Protein AF-A0A1Q3CB71-F1 (afdb_monomer_lite)

pLDDT: mean 74.53, std 16.88, range [28.08, 93.19]

Structure (mmCIF, N/CA/C/O backbone):
data_AF-A0A1Q3CB71-F1
#
_entry.id   AF-A0A1Q3CB71-F1
#
loop_
_atom_site.group_PDB
_atom_site.id
_atom_site.type_symbol
_atom_site.label_atom_id
_atom_site.label_alt_id
_atom_site.label_comp_id
_atom_site.label_asym_id
_atom_site.label_entity_id
_atom_site.label_seq_id
_atom_site.pdbx_PDB_ins_code
_atom_site.Cartn_x
_atom_site.Cartn_y
_atom_site.Cartn_z
_atom_site.occupancy
_atom_site.B_iso_or_equiv
_atom_site.auth_seq_id
_atom_site.auth_comp_id
_atom_site.auth_asym_id
_atom_site.auth_atom_id
_atom_site.pdbx_PDB_model_num
ATOM 1 N N . MET A 1 1 ? -2.997 -9.423 25.769 1.00 56.94 1 MET A N 1
ATOM 2 C CA . MET A 1 1 ? -3.593 -8.829 24.544 1.00 56.94 1 MET A CA 1
ATOM 3 C C . MET A 1 1 ? -2.569 -8.478 23.446 1.00 56.94 1 MET A C 1
ATOM 5 O O . MET A 1 1 ? -2.914 -8.568 22.276 1.00 56.94 1 MET A O 1
ATOM 9 N N . ILE A 1 2 ? -1.308 -8.146 23.772 1.00 55.75 2 ILE A N 1
ATOM 10 C CA . ILE A 1 2 ? -0.259 -7.774 22.788 1.00 55.75 2 ILE A CA 1
ATOM 11 C C . ILE A 1 2 ? 0.225 -8.963 21.927 1.00 55.75 2 ILE A C 1
ATOM 13 O O . ILE A 1 2 ? 0.372 -8.830 20.714 1.00 55.75 2 ILE A O 1
ATOM 17 N N . ILE A 1 3 ? 0.409 -10.147 22.523 1.00 54.66 3 ILE A N 1
ATOM 18 C CA . ILE A 1 3 ? 0.911 -11.351 21.826 1.00 54.66 3 ILE A CA 1
ATOM 19 C C . ILE A 1 3 ? -0.054 -11.816 20.720 1.00 54.66 3 ILE A C 1
ATOM 21 O O . ILE A 1 3 ? 0.375 -12.168 19.623 1.00 54.66 3 ILE A O 1
ATOM 25 N N . LEU A 1 4 ? -1.364 -11.731 20.975 1.00 51.56 4 LEU A N 1
ATOM 26 C CA . LEU A 1 4 ? -2.400 -12.144 20.025 1.00 51.56 4 LEU A CA 1
ATOM 27 C C . LEU A 1 4 ? -2.417 -11.257 18.766 1.00 51.56 4 LEU A C 1
ATOM 29 O O . LEU A 1 4 ? -2.519 -11.770 17.656 1.00 51.56 4 LEU A O 1
ATOM 33 N N . LYS A 1 5 ? -2.240 -9.934 18.922 1.00 62.56 5 LYS A N 1
ATOM 34 C CA . LYS A 1 5 ? -2.146 -8.991 17.791 1.00 62.56 5 LYS A CA 1
ATOM 35 C C . LYS A 1 5 ? -0.926 -9.277 16.910 1.00 62.56 5 LYS A C 1
ATOM 37 O O . LYS A 1 5 ? -1.034 -9.257 15.687 1.00 62.56 5 LYS A O 1
ATOM 42 N N . LYS A 1 6 ? 0.218 -9.597 17.525 1.00 63.84 6 LYS A N 1
ATOM 43 C CA . LYS A 1 6 ? 1.468 -9.901 16.812 1.00 63.84 6 LYS A CA 1
ATOM 44 C C . LYS A 1 6 ? 1.373 -11.207 16.013 1.00 63.84 6 LYS A C 1
ATOM 46 O O . LYS A 1 6 ? 1.846 -11.255 14.883 1.00 63.84 6 LYS A O 1
ATOM 51 N N . LEU A 1 7 ? 0.710 -12.231 16.557 1.00 64.12 7 LEU A N 1
ATOM 52 C CA . LEU A 1 7 ? 0.459 -13.503 15.865 1.00 64.12 7 LEU A CA 1
ATOM 53 C C . LEU A 1 7 ? -0.449 -13.340 14.640 1.00 64.12 7 LEU A C 1
ATOM 55 O O . LEU A 1 7 ? -0.140 -13.877 13.579 1.00 64.12 7 LEU A O 1
ATOM 59 N N . VAL A 1 8 ? -1.531 -12.563 14.763 1.00 64.69 8 VAL A N 1
ATOM 60 C CA . VAL A 1 8 ? -2.447 -12.290 13.641 1.00 64.69 8 VAL A CA 1
ATOM 61 C C . VAL A 1 8 ? -1.729 -11.547 12.514 1.00 64.69 8 VAL A C 1
ATOM 63 O O . VAL A 1 8 ? -1.883 -11.912 11.352 1.00 64.69 8 VAL A O 1
ATOM 66 N N . ILE A 1 9 ? -0.899 -10.556 12.846 1.00 68.12 9 ILE A N 1
ATOM 67 C CA . ILE A 1 9 ? -0.097 -9.830 11.853 1.00 68.12 9 ILE A CA 1
ATOM 68 C C . ILE A 1 9 ? 0.907 -10.754 11.177 1.00 68.12 9 ILE A C 1
ATOM 70 O O . ILE A 1 9 ? 0.983 -10.758 9.955 1.00 68.12 9 ILE A O 1
ATOM 74 N N . ASN A 1 10 ? 1.648 -11.556 11.943 1.00 67.12 10 ASN A N 1
ATOM 75 C CA . ASN A 1 10 ? 2.659 -12.443 11.374 1.00 67.12 10 ASN A CA 1
ATOM 76 C C . ASN A 1 10 ? 2.025 -13.464 10.413 1.00 67.12 10 ASN A C 1
ATOM 78 O O . ASN A 1 10 ? 2.530 -13.702 9.323 1.00 67.12 10 ASN A O 1
ATOM 82 N N . TYR A 1 11 ? 0.850 -13.989 10.771 1.00 71.31 11 TYR A N 1
ATOM 83 C CA . TYR A 1 11 ? 0.059 -14.855 9.900 1.00 71.31 11 TYR A CA 1
ATOM 84 C C . TYR A 1 11 ? -0.426 -14.147 8.625 1.00 71.31 11 TYR A C 1
ATOM 86 O O . TYR A 1 11 ? -0.343 -14.716 7.535 1.00 71.31 11 TYR A O 1
ATOM 94 N N . LEU A 1 12 ? -0.912 -12.904 8.739 1.00 69.31 12 LEU A N 1
ATOM 95 C CA . LEU A 1 12 ? -1.319 -12.103 7.583 1.00 69.31 12 LEU A CA 1
ATOM 96 C C . LEU A 1 12 ? -0.128 -11.806 6.667 1.00 69.31 12 LEU A C 1
ATOM 98 O O . LEU A 1 12 ? -0.239 -12.023 5.465 1.00 69.31 12 LEU A O 1
ATOM 102 N N . GLN A 1 13 ? 1.013 -11.384 7.220 1.00 70.00 13 GLN A N 1
ATOM 103 C CA . GLN A 1 13 ? 2.226 -11.108 6.449 1.00 70.00 13 GLN A CA 1
ATOM 104 C C . GLN A 1 13 ? 2.726 -12.352 5.719 1.00 70.00 13 GLN A C 1
ATOM 106 O O . GLN A 1 13 ? 2.970 -12.283 4.520 1.00 70.00 13 GLN A O 1
ATOM 111 N N . LEU A 1 14 ? 2.787 -13.503 6.396 1.00 70.44 14 LEU A N 1
ATOM 112 C CA . LEU A 1 14 ? 3.259 -14.747 5.790 1.00 70.44 14 LEU A CA 1
ATOM 113 C C . LEU A 1 14 ? 2.400 -15.158 4.586 1.00 70.44 14 LEU A C 1
ATOM 115 O O . LEU A 1 14 ? 2.924 -15.521 3.534 1.00 70.44 14 LEU A O 1
ATOM 119 N N . LYS A 1 15 ? 1.071 -15.049 4.711 1.00 68.44 15 LYS A N 1
ATOM 120 C CA . LYS A 1 15 ? 0.166 -15.327 3.593 1.00 68.44 15 LYS A CA 1
ATOM 121 C C . LYS A 1 15 ? 0.289 -14.281 2.479 1.00 68.44 15 LYS A C 1
ATOM 123 O O . LYS A 1 15 ? 0.235 -14.647 1.308 1.00 68.44 15 LYS A O 1
ATOM 128 N N . LEU A 1 16 ? 0.442 -12.999 2.825 1.00 73.88 16 LEU A N 1
ATOM 129 C CA . LEU A 1 16 ? 0.582 -11.909 1.855 1.00 73.88 16 LEU A CA 1
ATOM 130 C C . LEU A 1 16 ? 1.848 -12.098 1.017 1.00 73.88 16 LEU A C 1
ATOM 132 O O . LEU A 1 16 ? 1.780 -12.022 -0.204 1.00 73.88 16 LEU A O 1
ATOM 136 N N . THR A 1 17 ? 2.976 -12.439 1.643 1.00 76.44 17 THR A N 1
ATOM 137 C CA . THR A 1 17 ? 4.254 -12.671 0.957 1.00 76.44 17 THR A CA 1
ATOM 138 C C . THR A 1 17 ? 4.169 -13.784 -0.087 1.00 76.44 17 THR A C 1
ATOM 140 O O . THR A 1 17 ? 4.660 -13.605 -1.198 1.00 76.44 17 THR A O 1
ATOM 143 N N . VAL A 1 18 ? 3.514 -14.910 0.219 1.00 74.50 18 VAL A N 1
ATOM 144 C CA . VAL A 1 18 ? 3.349 -16.014 -0.748 1.00 74.50 18 VAL A CA 1
ATOM 145 C C . VAL A 1 18 ? 2.539 -15.565 -1.966 1.00 74.50 18 VAL A C 1
ATOM 147 O O . VAL A 1 18 ? 2.924 -15.839 -3.102 1.00 74.50 18 VAL A O 1
ATOM 150 N N . VAL A 1 19 ? 1.443 -14.839 -1.735 1.00 69.88 19 VAL A N 1
ATOM 151 C CA . VAL A 1 19 ? 0.568 -14.341 -2.803 1.00 69.88 19 VAL A CA 1
ATOM 152 C C . VAL A 1 19 ? 1.287 -13.300 -3.665 1.00 69.88 19 VAL A C 1
ATOM 154 O O . VAL A 1 19 ? 1.267 -13.396 -4.889 1.00 69.88 19 VAL A O 1
ATOM 157 N N . ILE A 1 20 ? 1.990 -12.354 -3.041 1.00 75.62 20 ILE A N 1
ATOM 158 C CA . ILE A 1 20 ? 2.775 -11.325 -3.736 1.00 75.62 20 ILE A CA 1
ATOM 159 C C . ILE A 1 20 ? 3.860 -11.969 -4.598 1.00 75.62 20 ILE A C 1
ATOM 161 O O . ILE A 1 20 ? 3.985 -11.626 -5.770 1.00 75.62 20 ILE A O 1
ATOM 165 N N . ASN A 1 21 ? 4.605 -12.935 -4.059 1.00 75.56 21 ASN A N 1
ATOM 166 C CA . ASN A 1 21 ? 5.664 -13.613 -4.805 1.00 75.56 21 ASN A CA 1
ATOM 167 C C . ASN A 1 21 ? 5.110 -14.362 -6.024 1.00 75.56 21 ASN A C 1
ATOM 169 O O . ASN A 1 21 ? 5.680 -14.267 -7.107 1.00 75.56 21 ASN A O 1
ATOM 173 N N . ALA A 1 22 ? 3.970 -15.046 -5.885 1.00 70.81 22 ALA A N 1
ATOM 174 C CA . ALA A 1 22 ? 3.331 -15.749 -6.996 1.00 70.81 22 ALA A CA 1
ATOM 175 C C . ALA A 1 22 ? 2.907 -14.806 -8.138 1.00 70.81 22 ALA A C 1
ATOM 177 O O . ALA A 1 22 ? 3.024 -15.170 -9.309 1.00 70.81 22 ALA A O 1
ATOM 178 N N . TYR A 1 23 ? 2.438 -13.597 -7.817 1.00 71.19 23 TYR A N 1
ATOM 179 C CA . TYR A 1 23 ? 2.031 -12.614 -8.824 1.00 71.19 23 TYR A CA 1
ATOM 180 C C . TYR A 1 23 ? 3.201 -11.808 -9.398 1.00 71.19 23 TYR A C 1
ATOM 182 O O . TYR A 1 23 ? 3.209 -11.521 -10.595 1.00 71.19 23 TYR A O 1
ATOM 190 N N . LYS A 1 24 ? 4.235 -11.524 -8.599 1.00 69.75 24 LYS A N 1
ATOM 191 C CA . LYS A 1 24 ? 5.470 -10.896 -9.090 1.00 69.75 24 LYS A CA 1
ATOM 192 C C . LYS A 1 24 ? 6.221 -11.797 -10.073 1.00 69.75 24 LYS A C 1
ATOM 194 O O . LYS A 1 24 ? 6.717 -11.300 -11.076 1.00 69.75 24 LYS A O 1
ATOM 199 N N . ILE A 1 25 ? 6.206 -13.121 -9.873 1.00 73.25 25 ILE A N 1
ATOM 200 C CA . ILE A 1 25 ? 6.739 -14.095 -10.850 1.00 73.25 25 ILE A CA 1
ATOM 201 C C . ILE A 1 25 ? 6.008 -14.004 -12.201 1.00 73.25 25 ILE A C 1
ATOM 203 O O . ILE A 1 25 ? 6.602 -14.247 -13.247 1.00 73.25 25 ILE A O 1
ATOM 207 N N . LYS A 1 26 ? 4.729 -13.617 -12.198 1.00 75.44 26 LYS A N 1
ATOM 208 C CA . LYS A 1 26 ? 3.917 -13.425 -13.408 1.00 75.44 26 LYS A CA 1
ATOM 209 C C . LYS A 1 26 ? 4.012 -12.007 -13.987 1.00 75.44 26 LYS A C 1
ATOM 211 O O . LYS A 1 26 ? 3.196 -11.667 -14.838 1.00 75.44 26 LYS A O 1
ATOM 216 N N . ASN A 1 27 ? 4.946 -11.176 -13.511 1.00 75.75 27 ASN A N 1
ATOM 217 C CA . ASN A 1 27 ? 5.094 -9.768 -13.896 1.00 75.75 27 ASN A CA 1
ATOM 218 C C . ASN A 1 27 ? 3.772 -8.971 -13.811 1.00 75.75 27 ASN A C 1
ATOM 220 O O . ASN A 1 27 ? 3.467 -8.135 -14.658 1.00 75.75 27 ASN A O 1
ATOM 224 N N . THR A 1 28 ? 2.938 -9.292 -12.816 1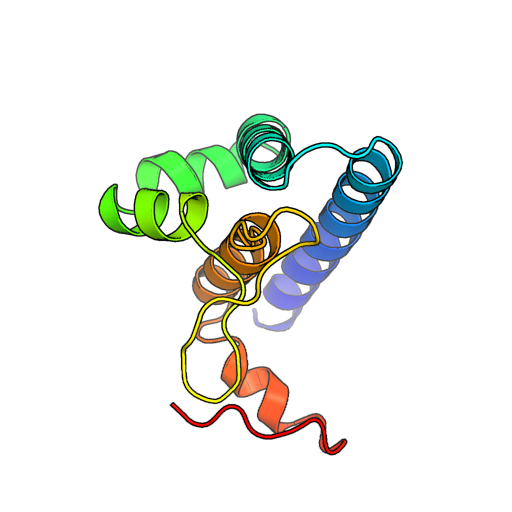.00 81.88 28 THR A N 1
ATOM 225 C CA . THR A 1 28 ? 1.655 -8.616 -12.576 1.00 81.88 28 THR A CA 1
ATOM 226 C C . THR A 1 28 ? 1.893 -7.293 -11.850 1.00 81.88 28 THR A C 1
ATOM 228 O O . THR A 1 28 ? 2.725 -7.248 -10.945 1.00 81.88 28 THR A O 1
ATOM 231 N N . SER A 1 29 ? 1.159 -6.234 -12.212 1.00 82.25 29 SER A N 1
ATOM 232 C CA . SER A 1 29 ? 1.316 -4.921 -11.573 1.00 82.25 29 SER A CA 1
ATOM 233 C C . SER A 1 29 ? 0.916 -4.934 -10.097 1.00 82.25 29 SER A C 1
ATOM 235 O O . SER A 1 29 ? 0.024 -5.682 -9.677 1.00 82.25 29 SER A O 1
ATOM 237 N N . ASP A 1 30 ? 1.545 -4.066 -9.309 1.00 78.81 30 ASP A N 1
ATOM 238 C CA . ASP A 1 30 ? 1.319 -3.974 -7.868 1.00 78.81 30 ASP A CA 1
ATOM 239 C C . ASP A 1 30 ? -0.124 -3.538 -7.570 1.00 78.81 30 ASP A C 1
ATOM 241 O O . ASP A 1 30 ? -0.740 -4.068 -6.644 1.00 78.81 30 ASP A O 1
ATOM 245 N N . LYS A 1 31 ? -0.726 -2.679 -8.405 1.00 84.06 31 LYS A N 1
ATOM 246 C CA . LYS A 1 31 ? -2.165 -2.352 -8.329 1.00 84.06 31 LYS A CA 1
ATOM 247 C C . LYS A 1 31 ? -3.071 -3.574 -8.470 1.00 84.06 31 LYS A C 1
ATOM 249 O O . LYS A 1 31 ? -4.023 -3.729 -7.703 1.00 84.06 31 LYS A O 1
ATOM 254 N N . VAL A 1 32 ? -2.794 -4.457 -9.433 1.00 83.69 32 VAL A N 1
ATOM 255 C CA . VAL A 1 32 ? -3.596 -5.677 -9.633 1.00 83.69 32 VAL A CA 1
ATOM 256 C C . VAL A 1 32 ? -3.430 -6.614 -8.441 1.00 83.69 32 VAL A C 1
ATOM 258 O O . VAL A 1 32 ? -4.422 -7.138 -7.932 1.00 83.69 32 VAL A O 1
ATOM 261 N N . VAL A 1 33 ? -2.203 -6.772 -7.938 1.00 82.31 33 VAL A N 1
ATOM 262 C CA . VAL A 1 33 ? -1.938 -7.565 -6.731 1.00 82.31 33 VAL A CA 1
ATOM 263 C C . VAL A 1 33 ? -2.669 -6.987 -5.522 1.00 82.31 33 VAL A C 1
ATOM 265 O O . VAL A 1 33 ? -3.338 -7.732 -4.811 1.00 82.31 33 VAL A O 1
ATOM 268 N N . ALA A 1 34 ? -2.614 -5.675 -5.299 1.00 81.00 34 ALA A N 1
ATOM 269 C CA . ALA A 1 34 ? -3.302 -5.019 -4.192 1.00 81.00 34 ALA A CA 1
ATOM 270 C C . ALA A 1 34 ? -4.823 -5.209 -4.259 1.00 81.00 34 ALA A C 1
ATOM 272 O O . ALA A 1 34 ? -5.434 -5.592 -3.262 1.00 81.00 34 ALA A O 1
ATOM 273 N N . ASN A 1 35 ? -5.425 -5.048 -5.438 1.00 83.00 35 ASN A N 1
ATOM 274 C CA . ASN A 1 35 ? -6.854 -5.295 -5.635 1.00 83.00 35 ASN A CA 1
ATOM 275 C C . ASN A 1 35 ? -7.231 -6.759 -5.362 1.00 83.00 35 ASN A C 1
ATOM 277 O O . ASN A 1 35 ? -8.227 -7.027 -4.689 1.00 83.00 35 ASN A O 1
ATOM 281 N N . LEU A 1 36 ? -6.411 -7.717 -5.811 1.00 81.44 36 LEU A N 1
ATOM 282 C CA . LEU A 1 36 ? -6.604 -9.139 -5.509 1.00 81.44 36 LEU A CA 1
ATOM 283 C C . LEU A 1 36 ? -6.461 -9.440 -4.015 1.00 81.44 36 LEU A C 1
ATOM 285 O O . LEU A 1 36 ? -7.178 -10.288 -3.491 1.00 81.44 36 LEU A O 1
ATOM 289 N N . LEU A 1 37 ? -5.569 -8.745 -3.310 1.00 80.50 37 LEU A N 1
ATOM 290 C CA . LEU A 1 37 ? -5.423 -8.872 -1.863 1.00 80.50 37 LEU A CA 1
ATOM 291 C 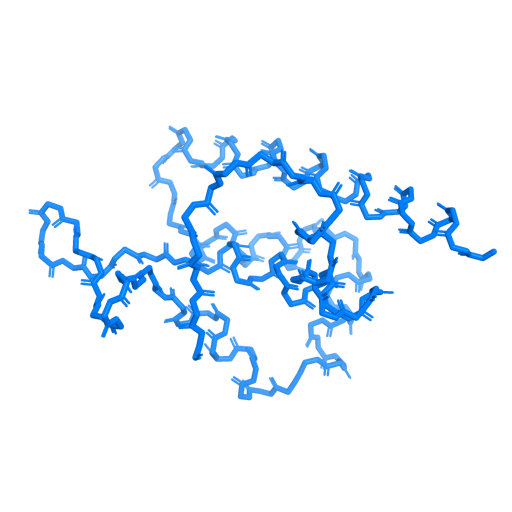C . LEU A 1 37 ? -6.636 -8.305 -1.120 1.00 80.50 37 LEU A C 1
ATOM 293 O O . LEU A 1 37 ? -7.150 -8.968 -0.223 1.00 80.50 37 LEU A O 1
ATOM 297 N N . ILE A 1 38 ? -7.135 -7.134 -1.519 1.00 79.31 38 ILE A N 1
ATOM 298 C CA . ILE A 1 38 ? -8.336 -6.513 -0.938 1.00 79.31 38 ILE A CA 1
ATOM 299 C C . ILE A 1 38 ? -9.567 -7.408 -1.148 1.00 79.31 38 ILE A C 1
ATOM 301 O O . ILE A 1 38 ? -10.352 -7.602 -0.220 1.00 79.31 38 ILE A O 1
ATOM 305 N N . ALA A 1 39 ? -9.722 -7.984 -2.344 1.00 77.81 39 ALA A N 1
ATOM 306 C CA . ALA A 1 39 ? -10.861 -8.835 -2.686 1.00 77.81 39 ALA A CA 1
ATOM 307 C C . ALA A 1 39 ? -10.743 -10.277 -2.151 1.00 77.81 39 ALA A C 1
ATOM 309 O O . ALA A 1 39 ? -11.753 -10.885 -1.798 1.00 77.81 39 ALA A O 1
ATOM 310 N N . GLY A 1 40 ? -9.530 -10.840 -2.117 1.00 69.94 40 GLY A N 1
ATOM 311 C CA . GLY A 1 40 ? -9.279 -12.272 -1.917 1.00 69.94 40 GLY A CA 1
ATOM 312 C C . GLY A 1 40 ? -8.856 -12.678 -0.505 1.00 69.94 40 GLY A C 1
ATOM 313 O O . GLY A 1 40 ? -9.106 -13.812 -0.091 1.00 69.94 40 GLY A O 1
ATOM 314 N N . PHE A 1 41 ? -8.249 -11.785 0.282 1.00 62.34 41 PHE A N 1
ATOM 315 C CA . PHE A 1 41 ? -8.048 -12.063 1.702 1.00 62.34 41 PHE A CA 1
ATOM 316 C C . PHE A 1 41 ? -9.339 -11.769 2.443 1.00 62.34 41 PHE A C 1
ATOM 318 O O . PHE A 1 41 ? -9.818 -10.646 2.380 1.00 62.34 41 PHE A O 1
ATOM 325 N N . THR A 1 42 ? -9.858 -12.795 3.133 1.00 62.56 42 THR A N 1
ATOM 326 C CA . THR A 1 42 ? -10.995 -12.821 4.078 1.00 62.56 42 THR A CA 1
ATOM 327 C C . THR A 1 42 ? -11.719 -11.489 4.247 1.00 62.56 42 THR A C 1
ATOM 329 O O . THR A 1 42 ? -11.066 -10.521 4.619 1.00 62.56 42 THR A O 1
ATOM 332 N N . GLY A 1 43 ? -13.055 -11.456 4.167 1.00 68.56 43 GLY A N 1
ATOM 333 C CA . GLY A 1 43 ? -13.881 -10.235 4.257 1.00 68.56 43 GLY A CA 1
ATOM 334 C C . GLY A 1 43 ? -13.575 -9.240 5.394 1.00 68.56 43 GLY A C 1
ATOM 335 O O . GLY A 1 43 ? -14.050 -8.117 5.348 1.00 68.56 43 GLY A O 1
ATOM 336 N N . LYS A 1 44 ? -12.732 -9.593 6.369 1.00 73.94 44 LYS A N 1
ATOM 337 C CA . LYS A 1 44 ? -12.038 -8.665 7.270 1.00 73.94 44 LYS A CA 1
ATOM 338 C C . LYS A 1 44 ? -11.161 -7.615 6.570 1.00 73.94 44 LYS A C 1
ATOM 340 O O . LYS A 1 44 ? -11.226 -6.466 6.985 1.00 73.94 44 LYS A O 1
ATOM 345 N N . LEU A 1 45 ? -10.350 -7.956 5.557 1.00 77.31 45 LEU A N 1
ATOM 346 C CA . LEU A 1 45 ? -9.550 -6.943 4.844 1.00 77.31 45 LEU A CA 1
ATOM 347 C C . LEU A 1 45 ? -10.438 -6.056 3.982 1.00 77.31 45 LEU A C 1
ATOM 349 O O . LEU A 1 45 ? -10.298 -4.842 4.046 1.00 77.31 45 LEU A O 1
ATOM 353 N N . LYS A 1 46 ? -11.407 -6.639 3.272 1.00 81.75 46 LYS A N 1
ATOM 354 C CA . LYS A 1 46 ? -12.424 -5.866 2.554 1.00 81.75 46 LYS A CA 1
ATOM 355 C C . LYS A 1 46 ? -13.250 -4.980 3.493 1.00 81.75 46 LYS A C 1
ATOM 357 O O . LYS A 1 46 ? -13.478 -3.820 3.200 1.00 81.75 46 LYS A O 1
ATOM 362 N N . GLY A 1 47 ? -13.627 -5.485 4.665 1.00 84.06 47 GLY A N 1
ATOM 363 C CA . GLY A 1 47 ? -14.334 -4.711 5.683 1.00 84.06 47 GLY A CA 1
ATOM 364 C C . GLY A 1 47 ? -13.494 -3.569 6.256 1.00 84.06 47 GLY A C 1
ATOM 365 O O . GLY A 1 47 ? -14.037 -2.510 6.548 1.00 84.06 47 GLY A O 1
ATOM 366 N N . LEU A 1 48 ? -12.180 -3.753 6.383 1.00 83.94 48 LEU A N 1
ATOM 367 C CA . LEU A 1 48 ? -11.255 -2.689 6.765 1.00 83.94 48 LEU A CA 1
ATOM 368 C C . LEU A 1 48 ? -11.090 -1.661 5.635 1.00 83.94 48 LEU A C 1
ATOM 370 O O . LEU A 1 48 ? -11.148 -0.463 5.887 1.00 83.94 48 LEU A O 1
ATOM 374 N N . TRP A 1 49 ? -10.951 -2.123 4.395 1.00 87.06 49 TRP A N 1
ATOM 375 C CA . TRP A 1 49 ? -10.893 -1.266 3.215 1.00 87.06 49 TRP A CA 1
ATOM 376 C C . TRP A 1 49 ? -12.141 -0.383 3.102 1.00 87.06 49 TRP A C 1
ATOM 378 O O . TRP A 1 49 ? -12.018 0.835 3.118 1.00 87.06 49 TRP A O 1
ATOM 388 N N . ASP A 1 50 ? -13.327 -0.993 3.092 1.00 88.25 50 ASP A N 1
ATOM 389 C CA . ASP A 1 50 ? -14.597 -0.306 2.842 1.00 88.25 50 ASP A CA 1
ATOM 390 C C . ASP A 1 50 ? -15.042 0.590 4.011 1.00 88.25 50 ASP A C 1
ATOM 392 O O . ASP A 1 50 ? -15.652 1.630 3.780 1.00 88.25 50 ASP A O 1
ATOM 396 N N . ASN A 1 51 ? -14.772 0.191 5.265 1.00 88.25 51 ASN A N 1
ATOM 397 C CA . ASN A 1 51 ? -15.372 0.844 6.441 1.00 88.25 51 ASN A CA 1
ATOM 398 C C . ASN A 1 51 ? -14.386 1.620 7.324 1.00 88.25 51 ASN A C 1
ATOM 400 O O . ASN A 1 51 ? -14.827 2.380 8.184 1.00 88.25 51 ASN A O 1
ATOM 404 N N . VAL A 1 52 ? -13.074 1.404 7.185 1.00 88.00 52 VAL A N 1
ATOM 405 C CA . VAL A 1 52 ? -12.061 2.065 8.029 1.00 88.00 52 VAL A CA 1
ATOM 406 C C . VAL A 1 52 ? -11.246 3.070 7.230 1.00 88.00 52 VAL A C 1
ATOM 408 O O . VAL A 1 52 ? -11.024 4.179 7.714 1.00 88.00 52 VAL A O 1
ATOM 411 N N . PHE A 1 53 ? -10.777 2.704 6.034 1.00 88.44 53 PHE A N 1
ATOM 412 C CA . PHE A 1 53 ? -10.010 3.637 5.213 1.00 88.44 53 PHE A CA 1
ATOM 413 C C . PHE A 1 53 ? -10.919 4.653 4.533 1.00 88.44 53 PHE A C 1
ATOM 415 O O . PHE A 1 53 ? -11.901 4.297 3.887 1.00 88.44 53 PHE A O 1
ATOM 422 N N . THR A 1 54 ? -10.554 5.930 4.640 1.00 92.44 54 THR A N 1
ATOM 423 C CA . THR A 1 54 ? -11.226 6.990 3.885 1.00 92.44 54 THR A CA 1
ATOM 424 C C . THR A 1 54 ? -10.895 6.879 2.399 1.00 92.44 54 THR A C 1
ATOM 426 O O . THR A 1 54 ? -9.849 6.347 2.026 1.00 92.44 54 THR A O 1
ATOM 429 N N . ILE A 1 55 ? -11.740 7.455 1.542 1.00 90.81 55 ILE A N 1
ATOM 430 C CA . ILE A 1 55 ? -11.505 7.504 0.088 1.00 90.81 55 ILE A CA 1
ATOM 431 C C . ILE A 1 55 ? -10.125 8.105 -0.225 1.00 90.81 55 ILE A C 1
ATOM 433 O O . ILE A 1 55 ? -9.399 7.582 -1.064 1.00 90.81 55 ILE A O 1
ATOM 437 N N . GLN A 1 56 ? -9.711 9.142 0.512 1.00 91.50 56 GLN A N 1
ATOM 438 C CA . GLN A 1 56 ? -8.385 9.737 0.343 1.00 91.50 56 GLN A CA 1
ATOM 439 C C . GLN A 1 56 ? -7.257 8.761 0.701 1.00 91.50 56 GLN A C 1
ATOM 441 O O . GLN A 1 56 ? -6.263 8.682 -0.012 1.00 91.50 56 GLN A O 1
ATOM 446 N N . GLN A 1 57 ? -7.390 8.004 1.794 1.00 89.12 57 GLN A N 1
ATOM 447 C CA . GLN A 1 57 ? -6.393 6.997 2.169 1.00 89.12 57 GLN A CA 1
ATOM 448 C C . GLN A 1 57 ? -6.321 5.872 1.140 1.00 89.12 57 GLN A C 1
ATOM 450 O O . GLN A 1 57 ? -5.226 5.439 0.795 1.00 89.12 57 GLN A O 1
ATOM 455 N N . GLN A 1 58 ? -7.470 5.427 0.631 1.00 91.75 58 GLN A N 1
ATOM 456 C CA . GLN A 1 58 ? -7.536 4.430 -0.432 1.00 91.75 58 GLN A CA 1
ATOM 457 C C . GLN A 1 58 ? -6.840 4.931 -1.705 1.00 91.75 58 GLN A C 1
ATOM 459 O O . GLN A 1 58 ? -6.013 4.204 -2.250 1.00 91.75 58 GLN A O 1
ATOM 464 N N . SER A 1 59 ? -7.093 6.179 -2.124 1.00 92.06 59 SER A N 1
ATOM 465 C CA . SER A 1 59 ? -6.406 6.809 -3.265 1.00 92.06 59 SER A CA 1
ATOM 466 C C . SER A 1 59 ? -4.899 6.849 -3.042 1.00 92.06 59 SER A C 1
ATOM 468 O O . SER A 1 59 ? -4.143 6.312 -3.842 1.00 92.06 59 SER A O 1
ATOM 470 N N . ASN A 1 60 ? -4.461 7.359 -1.887 1.00 91.50 60 ASN A N 1
ATOM 471 C CA . ASN A 1 60 ? -3.042 7.456 -1.549 1.00 91.50 60 ASN A CA 1
ATOM 472 C C . ASN A 1 60 ? -2.343 6.088 -1.531 1.00 91.50 60 ASN A C 1
ATOM 474 O O . ASN A 1 60 ? -1.162 6.006 -1.849 1.00 91.50 60 ASN A O 1
ATOM 478 N N . ILE A 1 61 ? -3.045 5.020 -1.132 1.00 89.12 61 ILE A N 1
ATOM 479 C CA . ILE A 1 61 ? -2.518 3.652 -1.187 1.00 89.12 61 ILE A CA 1
ATOM 480 C C . ILE A 1 61 ? -2.406 3.187 -2.641 1.00 89.12 61 ILE A C 1
ATOM 482 O O . ILE A 1 61 ? -1.363 2.672 -3.022 1.00 89.12 61 ILE A O 1
ATOM 486 N N . LEU A 1 62 ? -3.459 3.349 -3.447 1.00 90.56 62 LEU A N 1
ATOM 487 C CA . LEU A 1 62 ? -3.505 2.868 -4.835 1.00 90.56 62 LEU A CA 1
ATOM 488 C C . LEU A 1 62 ? -2.589 3.642 -5.785 1.00 90.56 62 LEU A C 1
ATOM 490 O O . LEU A 1 62 ? -2.184 3.107 -6.814 1.00 90.56 62 LEU A O 1
ATOM 494 N N . GLU A 1 63 ? -2.270 4.884 -5.451 1.00 92.69 63 GLU A N 1
ATOM 495 C CA . GLU A 1 63 ? -1.408 5.771 -6.232 1.00 92.69 63 GLU A CA 1
ATOM 496 C C . GLU A 1 63 ? 0.022 5.818 -5.685 1.00 92.69 63 GLU A C 1
ATOM 498 O O . GLU A 1 63 ? 0.835 6.610 -6.162 1.00 92.69 63 GLU A O 1
ATOM 503 N N . SER A 1 64 ? 0.351 4.988 -4.688 1.00 91.94 64 SER A N 1
ATOM 504 C CA . SER A 1 64 ? 1.670 5.042 -4.078 1.00 91.94 64 SER A CA 1
ATOM 505 C C . SER A 1 64 ? 2.761 4.537 -5.017 1.00 91.94 64 SER A C 1
ATOM 507 O O . SER A 1 64 ? 2.622 3.551 -5.752 1.00 91.94 64 SER A O 1
ATOM 509 N N . ILE A 1 65 ? 3.880 5.247 -4.956 1.00 92.62 65 ILE A N 1
ATOM 510 C CA . ILE A 1 65 ? 5.070 5.024 -5.762 1.00 92.62 65 ILE A CA 1
ATOM 511 C C . ILE A 1 65 ? 6.294 4.996 -4.855 1.00 92.62 65 ILE A C 1
ATOM 513 O O . ILE A 1 65 ? 6.298 5.580 -3.768 1.00 92.62 65 ILE A O 1
ATOM 517 N N . GLN A 1 66 ? 7.350 4.340 -5.316 1.00 89.31 66 GLN A N 1
ATOM 518 C CA . GLN A 1 66 ? 8.622 4.351 -4.613 1.00 89.31 66 GLN A CA 1
ATOM 519 C C . GLN A 1 66 ? 9.270 5.726 -4.754 1.00 89.31 66 GLN A C 1
ATOM 521 O O . GLN A 1 66 ? 9.398 6.255 -5.859 1.00 89.31 66 G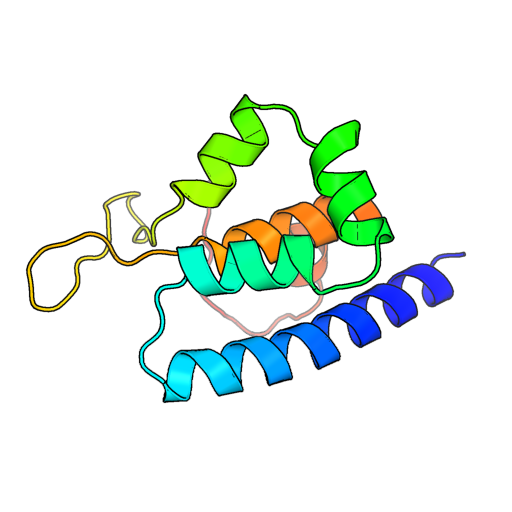LN A O 1
ATOM 526 N N . ILE A 1 67 ? 9.703 6.286 -3.629 1.00 89.31 67 ILE A N 1
ATOM 527 C CA . ILE A 1 67 ? 10.412 7.564 -3.566 1.00 89.31 67 ILE A CA 1
ATOM 528 C C . ILE A 1 67 ? 11.812 7.363 -2.994 1.00 89.31 67 ILE A C 1
ATOM 530 O O . ILE A 1 67 ? 12.038 6.509 -2.132 1.00 89.31 67 ILE A O 1
ATOM 534 N N . ASN A 1 68 ? 12.768 8.141 -3.486 1.00 88.00 68 ASN A N 1
ATOM 535 C CA . ASN A 1 68 ? 14.136 8.137 -2.994 1.00 88.00 68 ASN A CA 1
ATOM 536 C C . ASN A 1 68 ? 14.262 8.930 -1.673 1.00 88.00 68 ASN A C 1
ATOM 538 O O . ASN A 1 68 ? 13.296 9.475 -1.137 1.00 88.00 68 ASN A O 1
ATOM 542 N N . ILE A 1 69 ? 15.485 9.014 -1.143 1.00 82.81 69 ILE A N 1
ATOM 543 C CA . ILE A 1 69 ? 15.768 9.679 0.141 1.00 82.81 69 ILE A CA 1
ATOM 544 C C . ILE A 1 69 ? 15.507 11.194 0.150 1.00 82.81 69 ILE A C 1
ATOM 546 O O . ILE A 1 69 ? 15.432 11.775 1.229 1.00 82.81 69 ILE A O 1
ATOM 550 N N . ILE A 1 70 ? 15.394 11.827 -1.018 1.00 89.31 70 ILE A N 1
ATOM 551 C CA . ILE A 1 70 ? 15.089 13.257 -1.168 1.00 89.31 70 ILE A CA 1
ATOM 552 C C . ILE A 1 70 ? 13.634 13.498 -1.601 1.00 89.31 70 ILE A C 1
ATOM 554 O O . ILE A 1 70 ? 13.243 14.641 -1.811 1.00 89.31 70 ILE A O 1
ATOM 558 N N . GLY A 1 71 ? 12.817 12.440 -1.673 1.00 84.44 71 GLY A N 1
ATOM 559 C CA . GLY A 1 71 ? 11.387 12.518 -1.968 1.00 84.44 71 GLY A CA 1
ATOM 560 C C . GLY A 1 71 ? 11.024 12.471 -3.452 1.00 84.44 71 GLY A C 1
ATOM 561 O O . GLY A 1 71 ? 9.866 12.697 -3.791 1.00 84.44 71 GLY A O 1
ATOM 562 N N . GLU A 1 72 ? 11.969 12.167 -4.342 1.00 91.00 72 GLU A N 1
ATOM 563 C CA . GLU A 1 72 ? 11.695 12.069 -5.779 1.00 91.00 72 GLU A CA 1
ATOM 564 C C . GLU A 1 72 ? 11.280 10.645 -6.185 1.00 91.00 72 GLU A C 1
ATOM 566 O O . GLU A 1 72 ? 11.797 9.676 -5.616 1.00 91.00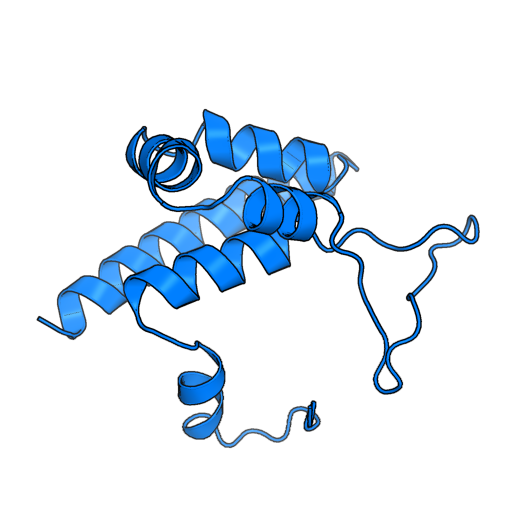 72 GLU A O 1
ATOM 571 N N . PRO A 1 73 ? 10.400 10.484 -7.191 1.00 92.88 73 PRO A N 1
ATOM 572 C CA . PRO A 1 73 ? 10.018 9.179 -7.727 1.00 92.88 73 PRO A CA 1
ATOM 573 C C . PRO A 1 73 ? 11.208 8.352 -8.226 1.00 92.88 73 PRO A C 1
ATOM 575 O O . PRO A 1 73 ? 12.045 8.836 -8.987 1.00 92.88 73 PRO A O 1
ATOM 578 N N . ILE A 1 74 ? 11.240 7.070 -7.869 1.00 91.31 74 ILE A N 1
ATOM 579 C CA . ILE A 1 74 ? 12.141 6.092 -8.483 1.00 91.31 74 ILE A CA 1
ATOM 580 C C . ILE A 1 74 ? 11.487 5.590 -9.771 1.00 91.31 74 ILE A C 1
ATOM 582 O O . ILE A 1 74 ? 10.344 5.129 -9.749 1.00 91.31 74 ILE A O 1
ATOM 586 N N . LEU A 1 75 ? 12.211 5.682 -10.888 1.00 92.62 75 LEU A N 1
ATOM 587 C CA . LEU A 1 75 ? 11.709 5.322 -12.214 1.00 92.62 75 LEU A CA 1
ATOM 588 C C . LEU A 1 75 ? 12.188 3.931 -12.653 1.00 92.62 75 LEU A C 1
ATOM 590 O O . LEU A 1 75 ? 13.291 3.500 -12.315 1.00 92.62 75 LEU A O 1
ATOM 594 N N . ASN A 1 76 ? 11.354 3.236 -13.426 1.00 88.25 76 ASN A N 1
ATOM 595 C CA . ASN A 1 76 ? 11.692 1.983 -14.098 1.00 88.25 76 ASN A CA 1
ATOM 596 C C . ASN A 1 76 ? 12.479 2.232 -15.410 1.00 88.25 76 ASN A C 1
ATOM 598 O O . ASN A 1 76 ? 12.803 3.367 -15.760 1.00 88.25 76 ASN A O 1
ATOM 602 N N . LEU A 1 77 ? 12.762 1.163 -16.167 1.00 91.06 77 LEU A N 1
ATOM 603 C CA . LEU A 1 77 ? 13.473 1.232 -17.457 1.00 91.06 77 LEU A CA 1
ATOM 604 C C . LEU A 1 77 ? 12.728 2.024 -18.552 1.00 91.06 77 LEU A C 1
ATOM 606 O O . LEU A 1 77 ? 13.348 2.402 -19.540 1.00 91.06 77 LEU A O 1
ATOM 610 N N . ASN A 1 78 ? 11.430 2.278 -18.373 1.00 93.19 78 ASN A N 1
ATOM 611 C CA . ASN A 1 78 ? 10.582 3.049 -19.284 1.00 93.19 78 ASN A CA 1
ATOM 612 C C . ASN A 1 78 ? 10.378 4.501 -18.810 1.00 93.19 78 ASN A C 1
ATOM 614 O O . ASN A 1 78 ? 9.510 5.191 -19.338 1.00 93.19 78 ASN A O 1
ATOM 618 N N . ASN A 1 79 ? 11.136 4.964 -17.808 1.00 92.94 79 ASN A N 1
ATOM 619 C CA . ASN A 1 79 ? 10.982 6.281 -17.177 1.00 92.94 79 ASN A CA 1
ATOM 620 C C . ASN A 1 79 ? 9.630 6.496 -16.464 1.00 92.94 79 ASN A C 1
ATOM 622 O O . ASN A 1 79 ? 9.233 7.634 -16.216 1.00 92.94 79 ASN A O 1
ATOM 626 N N . GLU A 1 80 ? 8.940 5.423 -16.079 1.00 92.06 80 GLU A N 1
ATOM 627 C CA . GLU A 1 80 ? 7.688 5.495 -15.322 1.00 92.06 80 GLU A CA 1
ATOM 628 C C . GLU A 1 80 ? 7.952 5.266 -13.824 1.00 92.06 80 GLU A C 1
ATOM 630 O O . GLU A 1 80 ? 8.805 4.441 -13.480 1.00 92.06 80 GLU A O 1
ATOM 635 N N . PRO A 1 81 ? 7.228 5.941 -12.911 1.00 92.75 81 PRO A N 1
ATOM 636 C CA . PRO A 1 81 ? 7.341 5.688 -11.478 1.00 92.75 81 PRO A CA 1
ATOM 637 C C . PRO A 1 81 ? 7.058 4.227 -11.122 1.00 92.75 81 PRO A C 1
ATOM 639 O O . PRO A 1 81 ? 6.065 3.646 -11.561 1.00 92.75 81 PRO A O 1
ATOM 642 N N . ILE A 1 82 ? 7.913 3.639 -10.288 1.00 87.38 82 ILE A N 1
ATOM 643 C CA . ILE A 1 82 ? 7.708 2.279 -9.788 1.00 87.38 82 ILE A CA 1
ATOM 644 C C . ILE A 1 82 ? 6.591 2.298 -8.743 1.00 87.38 82 ILE A C 1
ATOM 646 O O . ILE A 1 82 ? 6.667 3.034 -7.760 1.00 87.38 82 ILE A O 1
ATOM 650 N N . GLU A 1 83 ? 5.574 1.461 -8.938 1.00 88.19 83 GLU A N 1
ATOM 651 C CA . GLU A 1 83 ? 4.469 1.288 -7.992 1.00 88.19 83 GLU A CA 1
ATOM 652 C C . GLU A 1 83 ? 4.963 0.756 -6.628 1.00 88.19 83 GLU A C 1
ATOM 654 O O . GLU A 1 83 ? 5.838 -0.110 -6.559 1.00 88.19 83 GLU A O 1
ATOM 659 N N . ASP A 1 84 ? 4.375 1.258 -5.536 1.00 87.12 84 ASP A N 1
ATOM 660 C CA . ASP A 1 84 ? 4.616 0.792 -4.156 1.00 87.12 84 ASP A CA 1
ATOM 661 C C . ASP A 1 84 ? 3.310 0.426 -3.420 1.00 87.12 84 ASP A C 1
ATOM 663 O O . ASP A 1 84 ? 3.230 0.377 -2.185 1.00 87.12 84 ASP A O 1
ATOM 667 N N . VAL A 1 85 ? 2.251 0.173 -4.193 1.00 88.50 85 VAL A N 1
ATOM 668 C CA . VAL A 1 85 ? 0.869 0.014 -3.710 1.00 88.50 85 VAL A CA 1
ATOM 669 C C . VAL A 1 85 ? 0.763 -1.094 -2.671 1.00 88.50 85 VAL A C 1
ATOM 671 O O . VAL A 1 85 ? 0.144 -0.931 -1.617 1.00 88.50 85 VAL A O 1
ATOM 674 N N . VAL A 1 86 ? 1.408 -2.231 -2.932 1.00 83.25 86 VAL A N 1
ATOM 675 C CA . VAL A 1 86 ? 1.351 -3.403 -2.054 1.00 83.25 86 VAL A CA 1
ATOM 676 C C . VAL A 1 86 ? 2.048 -3.132 -0.719 1.00 83.25 86 VAL A C 1
ATOM 678 O O . VAL A 1 86 ? 1.498 -3.453 0.338 1.00 83.25 86 VAL A O 1
ATOM 681 N N . ALA A 1 87 ? 3.239 -2.529 -0.736 1.00 83.12 87 ALA A N 1
ATOM 682 C CA . ALA A 1 87 ? 3.976 -2.228 0.490 1.00 83.12 87 ALA A CA 1
ATOM 683 C C . ALA A 1 87 ? 3.257 -1.154 1.318 1.00 83.12 87 ALA A C 1
ATOM 685 O O . ALA A 1 87 ? 3.122 -1.288 2.539 1.00 83.12 87 ALA A O 1
ATOM 686 N N . THR A 1 88 ? 2.710 -0.141 0.646 1.00 87.25 88 THR A N 1
ATOM 687 C CA . THR A 1 88 ? 1.921 0.922 1.272 1.00 87.25 88 THR A CA 1
ATOM 688 C C . THR A 1 88 ? 0.627 0.378 1.891 1.00 87.25 88 THR A C 1
ATOM 690 O O . THR A 1 88 ? 0.290 0.734 3.026 1.00 87.25 88 THR A O 1
ATOM 693 N N . LEU A 1 89 ? -0.073 -0.545 1.221 1.00 85.69 89 LEU A N 1
ATOM 694 C CA . LEU A 1 89 ? -1.244 -1.238 1.771 1.00 85.69 89 LEU A CA 1
ATOM 695 C C . LEU A 1 89 ? -0.884 -2.022 3.042 1.00 85.69 89 LEU A C 1
ATOM 697 O O . LEU A 1 89 ? -1.547 -1.883 4.072 1.00 85.69 89 LEU A O 1
ATOM 701 N N . ILE A 1 90 ? 0.200 -2.803 3.003 1.00 81.44 90 ILE A N 1
ATOM 702 C CA . ILE A 1 90 ? 0.688 -3.572 4.158 1.00 81.44 90 ILE A CA 1
ATOM 703 C C . ILE A 1 90 ? 1.031 -2.639 5.322 1.00 81.44 90 ILE A C 1
ATOM 705 O O . ILE A 1 90 ? 0.656 -2.917 6.464 1.00 81.44 90 ILE A O 1
ATOM 709 N N . TYR A 1 91 ? 1.719 -1.526 5.064 1.00 84.19 91 TYR A N 1
ATOM 710 C CA . TYR A 1 91 ? 2.058 -0.547 6.095 1.00 84.19 91 TYR A CA 1
ATOM 711 C C . TYR A 1 91 ? 0.802 0.016 6.771 1.00 84.19 91 TYR A C 1
ATOM 713 O O . TYR A 1 91 ? 0.727 0.014 7.999 1.00 84.19 91 TYR A O 1
ATOM 721 N N . ASN A 1 92 ? -0.205 0.427 5.995 1.00 85.25 92 ASN A N 1
ATOM 722 C CA . ASN A 1 92 ? -1.449 0.990 6.528 1.00 85.25 92 ASN A CA 1
ATOM 723 C C . ASN A 1 92 ? -2.263 -0.039 7.326 1.00 85.25 92 ASN A C 1
ATOM 725 O O . ASN A 1 92 ? -2.777 0.283 8.399 1.00 85.25 92 ASN A O 1
ATOM 729 N N . ILE A 1 93 ? -2.315 -1.295 6.869 1.00 81.38 93 ILE A N 1
ATOM 730 C CA . ILE A 1 93 ? -2.936 -2.394 7.623 1.00 81.38 93 ILE A CA 1
ATOM 731 C C . ILE A 1 93 ? -2.210 -2.599 8.959 1.00 81.38 93 ILE A C 1
ATOM 733 O O . ILE A 1 93 ? -2.849 -2.643 10.011 1.00 81.38 93 ILE A O 1
ATOM 737 N N . ASN A 1 94 ? -0.875 -2.684 8.952 1.00 78.50 94 ASN A N 1
ATOM 738 C CA . ASN A 1 94 ? -0.100 -2.813 10.188 1.00 78.50 94 ASN A CA 1
ATOM 739 C C . ASN A 1 94 ? -0.349 -1.614 11.115 1.00 78.50 94 ASN A C 1
ATOM 741 O O . ASN A 1 94 ? -0.644 -1.807 12.295 1.00 78.50 94 ASN A O 1
ATOM 745 N N . LYS A 1 95 ? -0.312 -0.391 10.571 1.00 81.56 95 LYS A N 1
ATOM 746 C CA . LYS A 1 95 ? -0.555 0.850 11.311 1.00 81.56 95 LYS A CA 1
ATOM 747 C C . LYS A 1 95 ? -1.896 0.840 12.036 1.00 81.56 95 LYS A C 1
ATOM 749 O O . LYS A 1 95 ? -1.965 1.256 13.189 1.00 81.56 95 LYS A O 1
ATOM 754 N N . TYR A 1 96 ? -2.939 0.304 11.408 1.00 81.38 96 TYR A N 1
ATOM 755 C CA . TYR A 1 96 ? -4.245 0.148 12.040 1.00 81.38 96 TYR A CA 1
ATOM 756 C C . TYR A 1 96 ? -4.227 -0.833 13.226 1.00 81.38 96 TYR A C 1
ATOM 758 O O . TYR A 1 96 ? -4.771 -0.541 14.290 1.00 81.38 96 TYR A O 1
ATOM 766 N N . PHE A 1 97 ? -3.590 -1.999 13.081 1.00 75.94 97 PHE A N 1
ATOM 767 C CA . PHE A 1 97 ? -3.640 -3.040 14.115 1.00 75.94 97 PHE A CA 1
ATOM 768 C C . PHE A 1 97 ? -2.752 -2.757 15.339 1.00 75.94 97 PHE A C 1
ATOM 770 O O . PHE A 1 97 ? -3.127 -3.119 16.467 1.00 75.94 97 PHE A O 1
ATOM 777 N N . ILE A 1 98 ? -1.578 -2.150 15.128 1.00 75.75 98 ILE A N 1
ATOM 778 C CA . ILE A 1 98 ? -0.533 -1.976 16.156 1.00 75.75 98 ILE A CA 1
ATOM 779 C C . ILE A 1 98 ? -0.085 -0.526 16.388 1.00 75.75 98 ILE A C 1
ATOM 781 O O . ILE A 1 98 ? 0.733 -0.305 17.278 1.00 75.75 98 ILE A O 1
ATOM 785 N N . GLY A 1 99 ? -0.624 0.456 15.662 1.00 74.00 99 GLY A N 1
ATOM 786 C CA . GLY A 1 99 ? -0.068 1.814 15.634 1.00 74.00 99 GLY A CA 1
ATOM 787 C C . GLY A 1 99 ? 1.134 1.911 14.690 1.00 74.00 99 GLY A C 1
ATOM 788 O O . GLY A 1 99 ? 1.436 0.959 13.975 1.00 74.00 99 GLY A O 1
ATOM 789 N N . ASP A 1 100 ? 1.814 3.062 14.644 1.00 65.00 100 ASP A N 1
ATOM 790 C CA . ASP A 1 100 ? 2.870 3.312 13.651 1.00 65.00 100 ASP A CA 1
ATOM 791 C C . ASP A 1 100 ? 3.980 2.227 13.678 1.00 65.00 100 ASP A C 1
ATOM 793 O O . ASP A 1 100 ? 4.701 2.091 14.672 1.00 65.00 100 ASP A O 1
ATOM 797 N N . PRO A 1 101 ? 4.155 1.446 12.594 1.00 59.94 101 PRO A N 1
ATOM 798 C CA . PRO A 1 101 ? 5.150 0.377 12.535 1.00 59.94 101 PRO A CA 1
ATOM 799 C C . PRO A 1 101 ? 6.597 0.874 12.650 1.00 59.94 101 PRO A C 1
ATOM 801 O O . PRO A 1 101 ? 7.493 0.079 12.936 1.00 59.94 101 PRO A O 1
ATOM 804 N N . THR A 1 102 ? 6.855 2.172 12.450 1.00 60.72 102 THR A N 1
ATOM 805 C CA . THR A 1 102 ? 8.193 2.760 12.628 1.00 60.72 102 THR A CA 1
ATOM 806 C C . THR A 1 102 ? 8.711 2.614 14.061 1.00 60.72 102 THR A C 1
ATOM 808 O O . THR A 1 102 ? 9.920 2.489 14.255 1.00 60.72 102 THR A O 1
ATOM 811 N N . TYR A 1 103 ? 7.830 2.506 15.063 1.00 49.03 103 TYR A N 1
ATOM 812 C CA . TYR A 1 103 ? 8.234 2.232 16.445 1.00 49.03 103 TYR A CA 1
ATOM 813 C C . TYR A 1 103 ? 8.857 0.837 16.626 1.00 49.03 103 TYR A C 1
ATOM 815 O O . TYR A 1 103 ? 9.713 0.662 17.493 1.00 49.03 103 TYR A O 1
ATOM 823 N N . LEU A 1 104 ? 8.507 -0.144 15.783 1.00 49.69 104 LEU A N 1
ATOM 824 C CA . LEU A 1 104 ? 9.119 -1.479 15.810 1.00 49.69 104 LEU A CA 1
ATOM 825 C C . LEU A 1 104 ? 10.521 -1.500 15.182 1.00 49.69 104 LEU A C 1
ATOM 827 O O . LEU A 1 104 ? 11.339 -2.326 15.580 1.00 49.69 104 LEU A O 1
ATOM 831 N N . LYS A 1 105 ? 10.842 -0.558 14.280 1.00 47.72 105 LYS A N 1
ATOM 832 C CA . LYS A 1 105 ? 12.204 -0.402 13.730 1.00 47.72 105 LYS A CA 1
ATOM 833 C C . LYS A 1 105 ? 13.225 0.046 14.784 1.00 47.72 105 LYS A C 1
ATOM 835 O O . LYS A 1 105 ? 14.417 -0.135 14.577 1.00 47.72 105 LYS A O 1
ATOM 840 N N . LYS A 1 106 ? 12.792 0.623 15.913 1.00 39.06 106 LYS A N 1
ATOM 841 C CA . LYS A 1 106 ? 13.700 1.176 16.936 1.00 39.06 106 LYS A CA 1
ATOM 842 C C . LYS A 1 106 ? 14.327 0.117 17.857 1.00 39.06 106 LYS A C 1
ATOM 844 O O . LYS A 1 106 ? 15.282 0.438 18.554 1.00 39.06 106 LYS A O 1
ATOM 849 N N . TYR A 1 107 ? 13.805 -1.113 17.859 1.00 41.59 107 TYR A N 1
ATOM 850 C CA . TYR A 1 107 ? 14.298 -2.213 18.703 1.00 41.59 107 TYR A CA 1
ATOM 851 C C . TYR A 1 107 ? 15.145 -3.249 17.952 1.00 41.59 107 TYR A C 1
ATOM 853 O O . TYR A 1 107 ? 15.769 -4.084 18.599 1.00 41.59 107 TYR A O 1
ATOM 861 N N . ASP A 1 108 ? 15.222 -3.165 16.621 1.00 40.78 108 ASP A N 1
ATOM 862 C CA . ASP A 1 108 ? 16.187 -3.921 15.820 1.00 40.78 108 ASP A CA 1
ATOM 863 C C . ASP A 1 108 ? 17.337 -2.987 15.427 1.00 40.78 108 ASP A C 1
ATOM 865 O O . ASP A 1 108 ? 17.364 -2.376 14.359 1.00 40.78 108 ASP A O 1
ATOM 869 N N . SER A 1 109 ? 18.295 -2.843 16.342 1.00 39.94 109 SER A N 1
ATOM 870 C CA . SER A 1 109 ? 19.572 -2.159 16.124 1.00 39.94 109 SER A CA 1
ATOM 871 C C . SER A 1 109 ? 20.451 -2.941 15.139 1.00 39.94 109 SER A C 1
ATOM 873 O O . SER A 1 109 ? 21.496 -3.475 15.502 1.00 39.94 109 SER A O 1
ATOM 875 N N . ARG A 1 110 ? 20.048 -3.004 13.868 1.00 34.47 110 ARG A N 1
ATOM 876 C CA . ARG A 1 110 ? 20.959 -3.216 12.737 1.00 34.47 110 ARG A CA 1
ATOM 877 C C . ARG A 1 110 ? 20.854 -1.992 11.827 1.00 34.47 110 ARG A C 1
ATOM 879 O O . ARG A 1 110 ? 19.741 -1.541 11.559 1.00 34.47 110 ARG A O 1
ATOM 886 N N . PRO A 1 111 ? 21.978 -1.400 11.392 1.00 37.16 111 PRO A N 1
ATOM 887 C CA . PRO A 1 111 ? 21.965 -0.101 10.741 1.00 37.16 111 PRO A CA 1
ATOM 888 C C . PRO A 1 111 ? 21.440 -0.250 9.313 1.00 37.16 111 PRO A C 1
ATOM 890 O O . PRO A 1 111 ? 22.198 -0.506 8.384 1.00 37.16 111 PRO A O 1
ATOM 893 N N . ILE A 1 112 ? 20.133 -0.078 9.133 1.00 37.50 112 ILE A N 1
ATOM 894 C CA . ILE A 1 112 ? 19.539 0.167 7.822 1.00 37.50 112 ILE A CA 1
ATOM 895 C C . ILE A 1 112 ? 19.070 1.618 7.824 1.00 37.50 112 ILE A C 1
ATOM 897 O O . ILE A 1 112 ? 18.120 1.989 8.509 1.00 37.50 112 ILE A O 1
ATOM 901 N N . ILE A 1 113 ? 19.878 2.417 7.128 1.00 34.19 113 ILE A N 1
ATOM 902 C CA . ILE A 1 113 ? 19.708 3.785 6.629 1.00 34.19 113 ILE A CA 1
ATOM 903 C C . ILE A 1 113 ? 18.413 4.472 7.094 1.00 34.19 113 ILE A C 1
ATOM 905 O O . ILE A 1 113 ? 17.296 4.126 6.710 1.00 34.19 113 ILE A O 1
ATOM 909 N N . LYS A 1 114 ? 18.614 5.492 7.932 1.00 32.84 114 LYS A N 1
ATOM 910 C CA . LYS A 1 114 ? 17.601 6.403 8.464 1.00 32.84 114 LYS A CA 1
ATOM 911 C C . LYS A 1 114 ? 16.810 7.047 7.318 1.00 32.84 114 LYS A C 1
ATOM 913 O O . LYS A 1 114 ? 17.338 7.918 6.639 1.00 32.84 114 LYS A O 1
ATOM 918 N N . LEU A 1 115 ? 15.538 6.687 7.168 1.00 28.08 115 LEU A N 1
ATOM 919 C CA . LEU A 1 115 ? 14.549 7.565 6.542 1.00 28.08 115 LEU A CA 1
ATOM 920 C C . LEU A 1 115 ? 14.040 8.503 7.637 1.00 28.08 115 LEU A C 1
ATOM 922 O O . LEU A 1 115 ? 13.327 8.084 8.550 1.00 28.08 115 LEU A O 1
ATOM 926 N N . LYS A 1 116 ? 14.521 9.744 7.591 1.00 31.58 116 LYS A N 1
ATOM 927 C CA . LYS A 1 116 ? 14.095 10.847 8.448 1.00 31.58 116 LYS A CA 1
ATOM 928 C C . LYS A 1 116 ? 13.064 11.631 7.633 1.00 31.58 116 LYS A C 1
ATOM 930 O O . LYS A 1 116 ? 13.415 12.119 6.563 1.00 31.58 116 LYS A O 1
ATOM 935 N N . MET A 1 117 ? 11.816 11.638 8.102 1.00 42.16 117 MET A N 1
ATOM 936 C CA . MET A 1 117 ? 10.812 12.626 7.690 1.00 42.16 117 MET A CA 1
ATOM 937 C C . MET A 1 117 ? 11.224 14.007 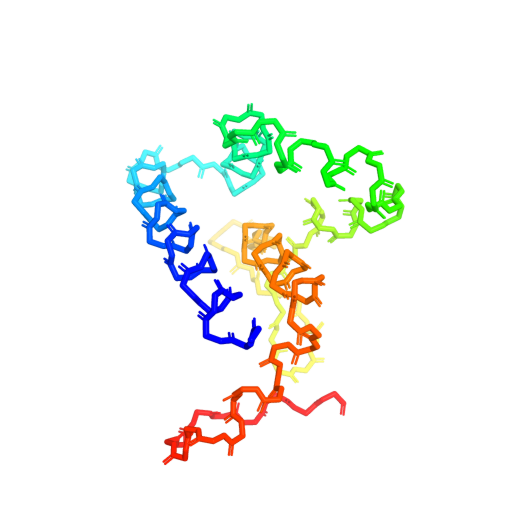8.199 1.00 42.16 117 MET A C 1
ATOM 939 O O . MET A 1 117 ? 11.895 14.053 9.263 1.00 42.16 117 MET A O 1
#

Sequence (117 aa):
MIILKKLVINYLQLKLTVVINAYKIKNTSDKVVANLLIAGFTGKLKGLWDNVFTIQQQSNILESIQINIIGEPILNLNNEPIEDVVATLIYNINKYFIGDPTYLKKYDSRPIIKLKM

Organism: Cephalotus follicularis (NCBI:txid3775)

Secondary structure (DSSP, 8-state):
-HHHHHHHHHHHHHHHHHHHHHHHHTT--HHHHHHHHHHHSTTHHHHHHHHTS-HHHHHHHHT-B-B-TTSPBPB-TTSPBPB-HHHHHHHHHHHHHHS-GGGGGGS--S-------

Radius of gyration: 15.22 Å; chains: 1; bounding box: 37×29×44 Å

InterPro domains:
  IPR056648 Domain of unknown function DU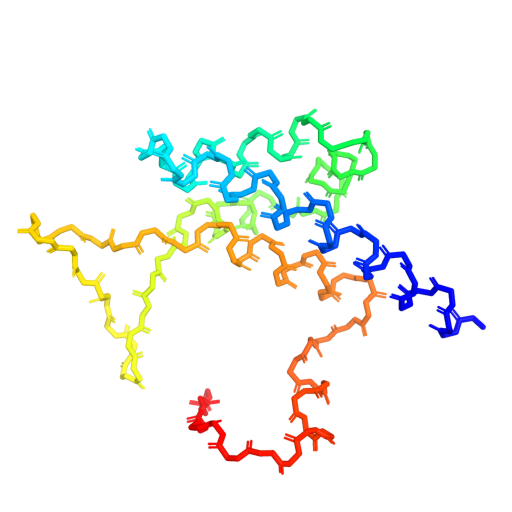F7746 [PF24925] (15-86)

Foldseek 3Di:
DVVVLVVVLVVLVVVLVVQVVVVVVVVHAPLVSLVCCCVPPPCVSVCCVVPPDDPVLLCCLSPDFDADLVGHFDADPVRHTRHPNSVSSSQVVSCVSPNHCVVVVVPPPDDDDDSDD